Protein AF-A0A7X6PAS2-F1 (afdb_monomer_lite)

Secondary structure (DSSP, 8-state):
-HHHHHHHHHHHHHHHTTSPEEEEEEETTEEEEEEESS-SS------SS--SS---SEEEEEEE-SSS--------EEEEEEETTS-EEEEEE---TTSEEEEEEEEETTEEEEEEEEE-EEEETTEEEEEEEE-

Sequence (135 aa):
MKRYLWIAIMLAVCCLAAAMNENYITTTTGLLAHLENVRVAPVLQQPEEPEEFPETTLISKTFALPYNSIDLQVQNLQWNVFDSSGNFLYQEQTIEPGILRIGNSFTFREMRGYTILIETQINEGETIRTLASAD

pLDDT: mean 84.21, std 10.05, range [53.59, 94.19]

Radius of gyration: 18.35 Å; chains: 1; bounding box: 46×53×47 Å

Foldseek 3Di:
DVVVVVVVVVVVVVVVVQDWDWDWDDDPVGIDIKIANLDPWDDLDFDPDPDPDTPDQKDKDKDWDQDPDDDDDWPWWKKFKAFSVTHTDDIDIDDDPPQKDFDDWDDDPNIIMTMIMGRQWDDDPGMIIGTGMTD

Structure (mmCIF, N/CA/C/O backbone):
data_AF-A0A7X6PAS2-F1
#
_entry.id   AF-A0A7X6PAS2-F1
#
loop_
_atom_site.group_PDB
_atom_site.id
_atom_site.type_symbol
_atom_site.label_atom_id
_atom_site.label_alt_id
_atom_site.label_comp_id
_atom_site.label_asym_id
_atom_site.label_entity_id
_atom_site.label_seq_id
_atom_site.pdbx_PDB_ins_code
_atom_site.Cartn_x
_atom_site.Cartn_y
_atom_site.Cartn_z
_atom_site.occupancy
_atom_site.B_iso_or_equiv
_atom_site.auth_seq_id
_atom_site.auth_comp_id
_atom_site.auth_asym_id
_atom_site.auth_atom_id
_atom_site.pdbx_PDB_model_num
ATOM 1 N N . MET A 1 1 ? -7.092 44.158 11.175 1.00 59.28 1 MET A N 1
ATOM 2 C CA . MET A 1 1 ? -6.764 43.437 9.921 1.00 59.28 1 MET A CA 1
ATOM 3 C C . MET A 1 1 ? -5.485 42.602 10.032 1.00 59.28 1 MET A C 1
ATOM 5 O O . MET A 1 1 ? -5.595 41.394 9.911 1.00 59.28 1 MET A O 1
ATOM 9 N N . LYS A 1 2 ? -4.310 43.165 10.374 1.00 63.47 2 LYS A N 1
ATOM 10 C CA . LYS A 1 2 ? -3.041 42.397 10.505 1.00 63.47 2 LYS A CA 1
ATOM 11 C C . LYS A 1 2 ? -3.090 41.196 11.473 1.00 63.47 2 LYS A C 1
ATOM 13 O O . LYS A 1 2 ? -2.440 40.191 11.234 1.00 63.47 2 LYS A O 1
ATOM 18 N N . ARG A 1 3 ? -3.879 41.284 12.550 1.00 69.62 3 ARG A N 1
ATOM 19 C CA . ARG A 1 3 ? -3.994 40.244 13.591 1.00 69.62 3 ARG A CA 1
ATOM 20 C C . ARG A 1 3 ? -4.750 38.988 13.128 1.00 69.62 3 ARG A C 1
ATOM 22 O O . ARG A 1 3 ? -4.358 37.887 13.480 1.00 69.62 3 ARG A O 1
ATOM 29 N N . TYR A 1 4 ? -5.777 39.156 12.293 1.00 83.12 4 TYR A N 1
ATOM 30 C CA . TYR A 1 4 ? -6.517 38.036 11.695 1.00 83.12 4 TYR A CA 1
ATOM 31 C C . TYR A 1 4 ? -5.683 37.300 10.644 1.00 83.12 4 TYR A C 1
ATOM 33 O O . TYR A 1 4 ? -5.796 36.089 10.508 1.00 83.12 4 TYR A O 1
ATOM 41 N N . LEU A 1 5 ? -4.791 38.024 9.962 1.00 81.38 5 LEU A N 1
ATOM 42 C CA . LEU A 1 5 ? -3.872 37.454 8.980 1.00 81.38 5 LEU A CA 1
ATOM 43 C C . LEU A 1 5 ? -2.855 36.509 9.651 1.00 81.38 5 LEU A C 1
ATOM 45 O O . LEU A 1 5 ? -2.610 35.423 9.143 1.00 81.38 5 LEU A O 1
ATOM 49 N N . TRP A 1 6 ? -2.355 36.856 10.843 1.00 86.56 6 TRP A N 1
ATOM 50 C CA . TRP A 1 6 ? -1.499 35.961 11.635 1.00 86.56 6 TRP A CA 1
ATOM 51 C C . TRP A 1 6 ? -2.217 34.697 12.117 1.00 86.56 6 TRP A C 1
ATOM 53 O O . TRP 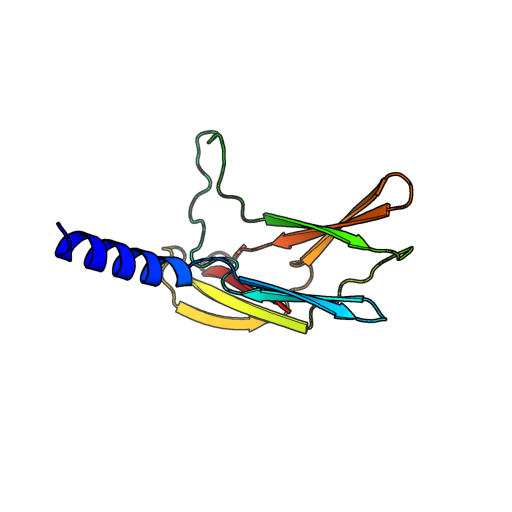A 1 6 ? -1.635 33.619 12.064 1.00 86.56 6 TRP A O 1
ATOM 63 N N . ILE A 1 7 ? -3.481 34.809 12.540 1.00 84.25 7 ILE A N 1
ATOM 64 C CA . ILE A 1 7 ? -4.283 33.647 12.959 1.00 84.25 7 ILE A CA 1
ATOM 65 C C . ILE A 1 7 ? -4.538 32.716 11.767 1.00 84.25 7 ILE A C 1
ATOM 67 O O . ILE A 1 7 ? -4.384 31.507 11.898 1.00 84.25 7 ILE A O 1
ATOM 71 N N . ALA A 1 8 ? -4.855 33.274 10.594 1.00 83.06 8 ALA A N 1
ATOM 72 C CA . ALA A 1 8 ? -5.055 32.496 9.374 1.00 83.06 8 ALA A CA 1
ATOM 73 C C . ALA A 1 8 ? -3.777 31.762 8.929 1.00 83.06 8 ALA A C 1
ATOM 75 O O . ALA A 1 8 ? -3.847 30.594 8.559 1.00 83.06 8 ALA A O 1
ATOM 76 N N . ILE A 1 9 ? -2.608 32.410 9.021 1.00 84.31 9 ILE A N 1
ATOM 77 C CA . ILE A 1 9 ? -1.317 31.767 8.726 1.00 84.31 9 ILE A CA 1
ATOM 78 C C . ILE A 1 9 ? -1.036 30.633 9.717 1.00 84.31 9 ILE A C 1
ATOM 80 O O . ILE A 1 9 ? -0.642 29.548 9.304 1.00 84.31 9 ILE A O 1
ATOM 84 N N . MET A 1 10 ? -1.255 30.858 11.014 1.00 82.38 10 MET A N 1
ATOM 85 C CA . MET A 1 10 ? -0.971 29.843 12.030 1.00 82.38 10 MET A CA 1
ATOM 86 C C . MET A 1 10 ? -1.897 28.625 11.892 1.00 82.38 10 MET A C 1
ATOM 88 O O . MET A 1 10 ? -1.436 27.492 11.995 1.00 82.38 10 MET A O 1
ATOM 92 N N . LEU A 1 11 ? -3.175 28.853 11.568 1.00 79.56 11 LEU A N 1
ATOM 93 C CA . LEU A 1 11 ? -4.138 27.793 11.267 1.00 79.56 11 LEU A CA 1
ATOM 94 C C . LEU A 1 11 ? -3.722 26.989 10.023 1.00 79.56 11 LEU A C 1
ATOM 96 O O . LEU A 1 11 ? -3.721 25.763 10.059 1.00 79.56 11 LEU A O 1
ATOM 100 N N . ALA A 1 12 ? -3.308 27.671 8.950 1.00 77.12 12 ALA A N 1
ATOM 101 C CA . ALA A 1 12 ? -2.874 27.021 7.714 1.00 77.12 12 ALA A CA 1
ATOM 102 C C . ALA A 1 12 ? -1.626 26.141 7.913 1.00 77.12 12 ALA A C 1
ATOM 104 O O . ALA A 1 12 ? -1.541 25.063 7.332 1.00 77.12 12 ALA A O 1
ATOM 105 N N . VAL A 1 13 ? -0.684 26.564 8.765 1.00 75.88 13 VAL A N 1
ATOM 106 C CA . VAL A 1 13 ? 0.517 25.774 9.090 1.00 75.88 13 VAL A CA 1
ATOM 107 C C . VAL A 1 13 ? 0.162 24.519 9.896 1.00 75.88 13 VAL A C 1
ATOM 109 O O . VAL A 1 13 ? 0.727 23.461 9.636 1.00 75.88 13 VAL A O 1
ATOM 112 N N . CYS A 1 14 ? -0.805 24.592 10.818 1.00 67.94 14 CYS A N 1
ATOM 113 C CA . CYS A 1 14 ? -1.276 23.416 11.559 1.00 67.94 14 CYS A CA 1
ATOM 114 C C . CYS A 1 14 ? -1.999 22.396 10.665 1.00 67.94 14 CYS A C 1
ATOM 116 O O . CYS A 1 14 ? -1.860 21.196 10.883 1.00 67.94 14 CYS A O 1
ATOM 118 N N . CYS A 1 15 ? -2.732 22.848 9.644 1.00 63.94 15 CYS A N 1
ATOM 119 C CA . CYS A 1 15 ? -3.403 21.950 8.699 1.00 63.94 15 CYS A CA 1
ATOM 120 C C . CYS A 1 15 ? -2.434 21.252 7.729 1.00 63.94 15 CYS A C 1
ATOM 122 O O . CYS A 1 15 ? -2.763 20.190 7.207 1.00 63.94 15 CYS A O 1
ATOM 124 N N . LEU A 1 16 ? -1.240 21.809 7.495 1.00 61.72 16 LEU A N 1
ATOM 125 C CA . LEU A 1 16 ? -0.272 21.259 6.539 1.00 61.72 16 LEU A CA 1
ATOM 126 C C . LEU A 1 16 ? 0.327 19.914 6.989 1.00 61.72 16 LEU A C 1
ATOM 128 O O . LEU A 1 16 ? 0.728 19.114 6.151 1.00 61.72 16 LEU A O 1
ATOM 132 N N . ALA A 1 17 ? 0.349 19.643 8.298 1.00 53.59 17 ALA A N 1
ATOM 133 C CA . ALA A 1 17 ? 0.869 18.396 8.864 1.00 53.59 17 ALA A CA 1
ATOM 134 C C . ALA A 1 17 ? -0.052 17.176 8.650 1.00 53.59 17 ALA A C 1
ATOM 136 O O . ALA A 1 17 ? 0.362 16.056 8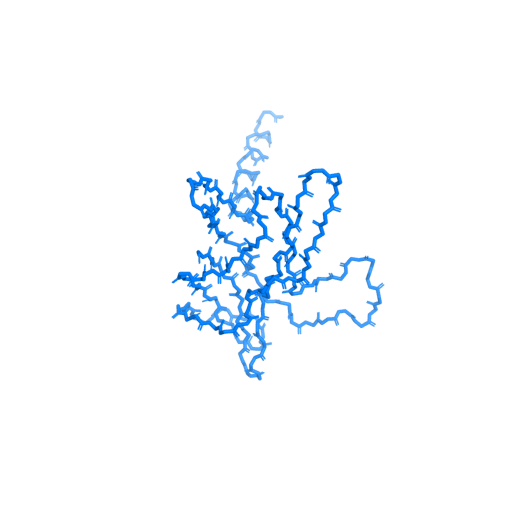.926 1.00 53.59 17 ALA A O 1
ATOM 137 N N . ALA A 1 18 ? -1.283 17.378 8.165 1.00 58.28 18 ALA A N 1
ATOM 138 C CA . ALA A 1 18 ? -2.250 16.307 7.906 1.00 58.28 18 ALA A CA 1
ATOM 139 C C . ALA A 1 18 ? -2.218 15.783 6.455 1.00 58.28 18 ALA A C 1
ATOM 141 O O . ALA A 1 18 ? -3.043 14.949 6.087 1.00 58.28 18 ALA A O 1
ATOM 142 N N . ALA A 1 19 ? -1.312 16.290 5.614 1.00 68.12 19 ALA A N 1
ATOM 143 C CA . ALA A 1 19 ? -1.173 15.841 4.235 1.00 68.12 19 ALA A CA 1
ATOM 144 C C . ALA A 1 19 ? -0.373 14.530 4.146 1.00 68.12 19 ALA A C 1
ATOM 146 O O . ALA A 1 19 ? 0.572 14.311 4.909 1.00 68.12 19 ALA A O 1
ATOM 147 N N . MET A 1 20 ? -0.739 13.677 3.185 1.00 74.75 20 MET A N 1
ATOM 148 C CA . MET A 1 20 ? 0.048 12.497 2.826 1.00 74.75 20 MET A CA 1
ATOM 149 C C . MET A 1 20 ? 1.415 12.950 2.304 1.00 74.75 20 MET A C 1
ATOM 151 O O . MET A 1 20 ? 1.486 13.736 1.355 1.00 74.75 20 MET A O 1
ATOM 155 N N . ASN A 1 21 ? 2.488 12.465 2.925 1.00 83.12 21 ASN A N 1
ATOM 156 C CA . ASN A 1 21 ? 3.853 12.777 2.517 1.00 83.12 21 ASN A CA 1
ATOM 157 C C . ASN A 1 21 ? 4.401 11.619 1.688 1.00 83.12 21 ASN A C 1
ATOM 159 O O . ASN A 1 21 ? 4.378 10.468 2.113 1.00 83.12 21 ASN A O 1
ATOM 163 N N . GLU A 1 22 ? 4.908 11.934 0.501 1.00 87.69 22 GLU A N 1
ATOM 164 C CA . GLU A 1 22 ? 5.467 10.950 -0.421 1.00 87.69 22 GLU A CA 1
ATOM 165 C C . GLU A 1 22 ? 6.901 11.349 -0.760 1.00 87.69 22 GLU A C 1
ATOM 167 O O . GLU A 1 22 ? 7.144 12.439 -1.281 1.00 87.69 22 GLU A O 1
ATOM 172 N N . ASN A 1 23 ? 7.851 10.460 -0.490 1.00 89.31 23 ASN A N 1
ATOM 173 C CA . ASN A 1 23 ? 9.250 10.639 -0.843 1.00 89.31 23 ASN A CA 1
ATOM 174 C C . ASN A 1 23 ? 9.667 9.540 -1.817 1.00 89.31 23 ASN A C 1
ATOM 176 O O . ASN A 1 23 ? 9.512 8.354 -1.539 1.00 89.31 23 ASN A O 1
ATOM 180 N N . TYR A 1 24 ? 10.222 9.941 -2.958 1.00 90.56 24 TYR A N 1
ATOM 181 C CA . TYR A 1 24 ? 10.676 9.019 -3.993 1.00 90.56 24 TYR A CA 1
ATOM 182 C C . TYR A 1 24 ? 12.158 9.240 -4.270 1.00 90.56 24 TYR A C 1
ATOM 184 O O . TYR A 1 24 ? 12.581 10.359 -4.564 1.00 90.56 24 TYR A O 1
ATOM 192 N N . ILE A 1 25 ? 12.945 8.169 -4.202 1.00 90.50 25 ILE A N 1
ATOM 193 C CA . ILE A 1 25 ? 14.380 8.188 -4.480 1.00 90.50 25 ILE A CA 1
ATOM 194 C C . ILE A 1 25 ? 14.656 7.222 -5.627 1.00 90.50 25 ILE A C 1
ATOM 196 O O . ILE A 1 25 ? 14.510 6.008 -5.495 1.00 90.50 25 ILE A O 1
ATOM 200 N N . THR A 1 26 ? 15.087 7.764 -6.761 1.00 87.75 26 THR A N 1
ATOM 201 C CA . THR A 1 26 ? 15.531 6.956 -7.899 1.00 87.75 26 THR A CA 1
ATOM 202 C C . THR A 1 26 ? 16.974 6.522 -7.684 1.00 87.75 26 THR A C 1
ATOM 204 O O . THR A 1 26 ? 17.858 7.351 -7.467 1.00 87.75 26 THR A O 1
ATOM 207 N N . THR A 1 27 ? 17.223 5.223 -7.782 1.00 86.44 27 THR A N 1
ATOM 208 C CA . THR A 1 27 ? 18.560 4.630 -7.731 1.00 86.44 27 THR A CA 1
ATOM 209 C C . THR A 1 27 ? 18.898 3.989 -9.076 1.00 86.44 27 THR A C 1
ATOM 211 O O . THR A 1 27 ? 18.055 3.873 -9.966 1.00 86.44 27 THR A O 1
ATOM 214 N N . THR A 1 28 ? 20.143 3.543 -9.244 1.00 80.38 28 THR A N 1
ATOM 215 C CA . THR A 1 28 ? 20.586 2.846 -10.464 1.00 80.38 28 THR A CA 1
ATOM 216 C C . THR A 1 28 ? 19.805 1.553 -10.728 1.00 80.38 28 THR A C 1
ATOM 218 O O . THR A 1 28 ? 19.742 1.104 -11.868 1.00 80.38 28 THR A O 1
ATOM 221 N N . THR A 1 29 ? 19.226 0.941 -9.691 1.00 82.81 29 THR A N 1
ATOM 222 C CA . THR A 1 29 ? 18.544 -0.358 -9.774 1.00 82.81 29 THR A CA 1
ATOM 223 C C . THR A 1 29 ? 17.026 -0.262 -9.666 1.00 82.81 29 THR A C 1
ATOM 225 O O . THR A 1 29 ? 16.355 -1.268 -9.876 1.00 82.81 29 THR A O 1
ATOM 228 N N . GLY A 1 30 ? 16.459 0.905 -9.349 1.00 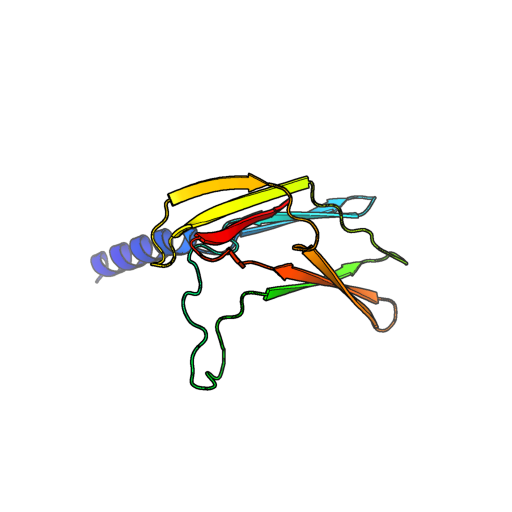86.75 30 GLY A N 1
ATOM 229 C CA . GLY A 1 30 ? 15.015 1.017 -9.171 1.00 86.75 30 GLY A CA 1
ATOM 230 C C . GLY A 1 30 ? 14.545 2.337 -8.573 1.00 86.75 30 GLY A C 1
ATOM 231 O O . GLY A 1 30 ? 15.213 3.366 -8.656 1.00 86.75 30 GLY A O 1
ATOM 232 N N . LEU A 1 31 ? 13.354 2.282 -7.987 1.00 89.88 31 LEU A N 1
ATOM 233 C CA . LEU A 1 31 ? 12.695 3.380 -7.295 1.00 89.88 31 LEU A CA 1
ATOM 234 C C . LEU A 1 31 ? 12.449 2.934 -5.854 1.00 89.88 31 LEU A C 1
ATOM 236 O O . LEU A 1 31 ? 11.828 1.897 -5.641 1.00 89.88 31 LEU A O 1
ATOM 240 N N . LEU A 1 32 ? 12.921 3.714 -4.889 1.00 91.31 32 LEU A N 1
ATOM 241 C CA . LEU A 1 32 ? 12.517 3.588 -3.494 1.00 91.31 32 LEU A CA 1
ATOM 242 C C . LEU A 1 32 ? 11.396 4.591 -3.238 1.00 91.31 32 LEU A C 1
ATOM 244 O O . LEU A 1 32 ? 11.521 5.761 -3.610 1.00 91.31 32 LEU A O 1
ATOM 248 N N . ALA A 1 33 ? 10.311 4.127 -2.633 1.00 91.06 33 ALA A N 1
ATOM 249 C CA . ALA A 1 33 ? 9.167 4.945 -2.270 1.00 91.06 33 ALA A CA 1
ATOM 250 C C . ALA A 1 33 ? 8.975 4.868 -0.759 1.00 91.06 33 ALA A C 1
ATOM 252 O O . ALA A 1 33 ? 9.004 3.785 -0.196 1.00 91.06 33 ALA A O 1
ATOM 253 N N . HIS A 1 34 ? 8.781 6.018 -0.134 1.00 92.25 34 HIS A N 1
ATOM 254 C CA . HIS A 1 34 ? 8.442 6.140 1.272 1.00 92.25 34 HIS A CA 1
ATOM 255 C C . HIS A 1 34 ? 7.164 6.964 1.368 1.00 92.25 34 HIS A C 1
ATOM 257 O O . HIS A 1 34 ? 7.113 8.104 0.892 1.00 92.25 34 HIS A O 1
ATOM 263 N N . LEU A 1 35 ? 6.122 6.365 1.927 1.00 90.56 35 LEU A N 1
ATOM 264 C CA . LEU A 1 35 ? 4.806 6.967 2.076 1.00 90.56 35 LEU A CA 1
ATOM 265 C C . LEU A 1 35 ? 4.512 7.133 3.566 1.00 90.56 35 LEU A C 1
ATOM 267 O O . LEU A 1 35 ? 4.602 6.166 4.316 1.00 90.56 35 LEU A O 1
ATOM 271 N N . GLU A 1 36 ? 4.105 8.326 3.985 1.00 89.19 36 GLU A N 1
ATOM 272 C CA . GLU A 1 36 ? 3.649 8.613 5.348 1.00 89.19 36 GLU A CA 1
ATOM 273 C C . GLU A 1 36 ? 2.276 9.282 5.335 1.00 89.19 36 GLU A C 1
ATOM 275 O O . GLU A 1 36 ? 1.900 9.967 4.379 1.00 89.19 36 GLU A O 1
ATOM 280 N N . ASN A 1 37 ? 1.544 9.128 6.440 1.00 84.69 37 ASN A N 1
ATOM 281 C CA . ASN A 1 37 ? 0.186 9.641 6.618 1.00 84.69 37 ASN A CA 1
ATOM 282 C C . ASN A 1 37 ? -0.757 9.179 5.496 1.00 84.69 37 ASN A C 1
ATOM 284 O O . ASN A 1 37 ? -1.579 9.955 5.011 1.00 84.69 37 ASN A O 1
ATOM 288 N N . VAL A 1 38 ? -0.628 7.912 5.078 1.00 85.81 38 VAL A N 1
ATOM 289 C CA . VAL A 1 38 ? -1.384 7.370 3.937 1.00 85.81 38 VAL A CA 1
ATOM 290 C C . VAL A 1 38 ? -2.887 7.398 4.208 1.00 85.81 38 VAL A C 1
ATOM 292 O O . VAL A 1 38 ? -3.662 7.871 3.377 1.00 85.81 38 VAL A O 1
ATOM 295 N N . ARG A 1 39 ? -3.312 6.939 5.389 1.00 87.06 39 ARG A N 1
ATOM 296 C CA . ARG A 1 39 ? -4.687 7.080 5.869 1.00 87.06 39 ARG A CA 1
ATOM 297 C C . ARG A 1 39 ? -4.724 7.307 7.376 1.00 87.06 39 ARG A C 1
ATOM 299 O O . ARG A 1 39 ? -4.390 6.427 8.168 1.00 87.06 39 ARG A O 1
ATOM 306 N N . VAL A 1 40 ? -5.195 8.493 7.757 1.00 81.94 40 VAL A N 1
ATOM 307 C CA . VAL A 1 40 ? -5.260 8.943 9.158 1.00 81.94 40 VAL A CA 1
ATOM 308 C C . VAL A 1 40 ? -6.480 8.384 9.897 1.00 81.94 40 VAL A C 1
ATOM 310 O O . VAL A 1 40 ? -6.388 8.131 11.094 1.00 81.94 40 VAL A O 1
ATOM 313 N N . ALA A 1 41 ? -7.604 8.169 9.205 1.00 84.62 41 ALA A N 1
ATOM 314 C CA . ALA A 1 41 ? -8.852 7.694 9.803 1.00 84.62 41 ALA A CA 1
ATOM 315 C C . ALA A 1 41 ? -9.518 6.594 8.952 1.00 84.62 41 ALA A C 1
ATOM 317 O O . ALA A 1 41 ? -9.402 6.628 7.718 1.00 84.62 41 ALA A O 1
ATOM 318 N N . PRO A 1 42 ? -10.199 5.621 9.586 1.00 86.94 42 PRO A N 1
ATOM 319 C CA . PRO A 1 42 ? -10.886 4.546 8.885 1.00 86.94 42 PRO A CA 1
ATOM 320 C C . PRO A 1 42 ? -12.168 5.038 8.210 1.00 86.94 42 PRO A C 1
ATOM 322 O O . PRO A 1 42 ? -12.909 5.852 8.757 1.00 86.94 42 PRO A O 1
ATOM 325 N N . VAL A 1 43 ? -12.461 4.476 7.040 1.00 85.25 43 VAL A N 1
ATOM 326 C CA . VAL A 1 43 ? -13.768 4.586 6.388 1.00 85.25 43 VAL A CA 1
ATOM 327 C C . VAL A 1 43 ? -14.689 3.565 7.049 1.00 85.25 43 VAL A C 1
ATOM 329 O O . VAL A 1 43 ? -14.504 2.360 6.873 1.00 85.25 43 VAL A O 1
ATOM 332 N N . LEU A 1 44 ? -15.644 4.038 7.852 1.00 80.62 44 LEU A N 1
ATOM 333 C CA . LEU A 1 44 ? -16.542 3.175 8.632 1.00 80.62 44 LEU A CA 1
ATOM 334 C C . LEU A 1 44 ? -17.732 2.660 7.815 1.00 80.62 44 LEU A C 1
ATOM 336 O O . LEU A 1 44 ? -18.216 1.556 8.054 1.00 80.62 44 LEU A O 1
ATOM 340 N N . GLN A 1 45 ? -18.216 3.452 6.859 1.00 68.31 45 GLN A N 1
ATOM 341 C CA . GLN A 1 45 ? -19.355 3.110 6.012 1.00 68.31 45 GLN A CA 1
ATOM 342 C C . GLN A 1 45 ? -19.084 3.578 4.591 1.00 68.31 45 GLN A C 1
ATOM 344 O O . GLN A 1 45 ? -18.681 4.716 4.364 1.00 68.31 45 GLN A O 1
ATOM 349 N N . GLN A 1 46 ? -19.306 2.681 3.637 1.00 59.38 46 GLN A N 1
ATOM 350 C CA . GLN A 1 46 ? -19.342 3.044 2.232 1.00 59.38 46 GLN A CA 1
ATOM 351 C C . GLN A 1 46 ? -20.690 3.742 1.986 1.00 59.38 46 GLN A C 1
ATOM 353 O O . GLN A 1 46 ? -21.711 3.188 2.403 1.00 59.38 46 GLN A O 1
ATOM 358 N N . PRO A 1 47 ? -20.720 4.948 1.397 1.00 55.59 47 PRO A N 1
ATOM 359 C CA . PRO A 1 47 ? -21.958 5.705 1.244 1.00 55.59 47 PRO A CA 1
ATOM 360 C C . PRO A 1 47 ? -23.003 4.880 0.473 1.00 55.59 47 PRO A C 1
ATOM 362 O O . PRO A 1 47 ? -22.703 4.303 -0.572 1.00 55.59 47 PRO A O 1
ATOM 365 N N . GLU A 1 48 ? -24.220 4.781 1.023 1.00 58.38 48 GLU A N 1
ATOM 366 C CA . GLU A 1 48 ? -25.345 4.051 0.408 1.00 58.38 48 GLU A CA 1
ATOM 367 C C . GLU A 1 48 ? -25.828 4.723 -0.887 1.00 58.38 48 GLU A C 1
ATOM 369 O O . GLU A 1 48 ? -26.406 4.074 -1.761 1.00 58.38 48 GLU A O 1
ATOM 374 N N . GLU A 1 49 ? -25.564 6.023 -1.026 1.00 62.09 49 GLU A N 1
ATOM 375 C CA . GLU A 1 49 ? -25.808 6.778 -2.245 1.00 62.09 49 GLU A CA 1
ATOM 376 C C . GLU A 1 49 ? -24.539 6.831 -3.104 1.0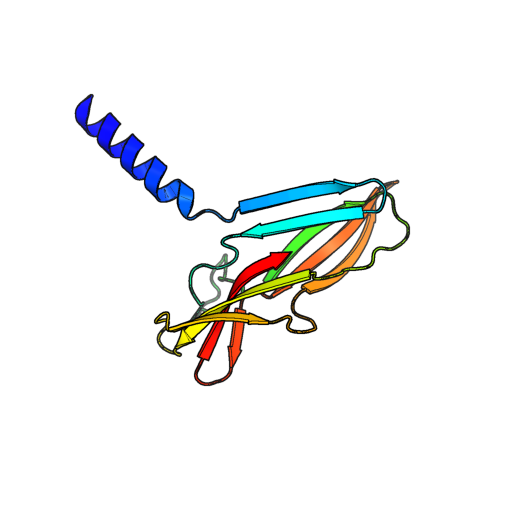0 62.09 49 GLU A C 1
ATOM 378 O O . GLU A 1 49 ? -23.432 6.921 -2.566 1.00 62.09 49 GLU A O 1
ATOM 383 N N . PRO A 1 50 ? -24.664 6.794 -4.444 1.00 60.78 50 PRO A N 1
ATOM 384 C CA . PRO A 1 50 ? -23.531 6.984 -5.333 1.00 60.78 50 PRO A CA 1
ATOM 385 C C . PRO A 1 50 ? -23.031 8.428 -5.209 1.00 60.78 50 PRO A C 1
ATOM 387 O O . PRO A 1 50 ? -23.454 9.315 -5.949 1.00 60.78 50 PRO A O 1
ATOM 390 N N . GLU A 1 51 ? -22.137 8.666 -4.253 1.00 63.91 51 GLU A N 1
ATOM 391 C CA . GLU A 1 51 ? -21.352 9.889 -4.199 1.00 63.91 51 GLU A CA 1
ATOM 392 C C . GLU A 1 51 ? -20.537 10.021 -5.489 1.00 63.91 51 GLU A C 1
ATOM 394 O O . GLU A 1 51 ? -20.018 9.043 -6.030 1.00 63.91 51 GLU A O 1
ATOM 399 N N . GLU A 1 52 ? -20.407 11.252 -5.984 1.00 63.03 52 GLU A N 1
ATOM 400 C CA . GLU A 1 52 ? -19.626 11.555 -7.190 1.00 63.03 52 GLU A CA 1
ATOM 401 C C . GLU A 1 52 ? -18.135 11.199 -7.006 1.00 63.03 52 GLU A C 1
ATOM 403 O O . GLU A 1 52 ? -17.442 10.877 -7.971 1.00 63.03 52 GLU A O 1
ATOM 408 N N . PHE A 1 53 ? -17.664 11.179 -5.751 1.00 64.06 53 PHE A N 1
ATOM 409 C CA . PHE A 1 53 ? -16.303 10.818 -5.354 1.00 64.06 53 PHE A CA 1
ATOM 410 C C . PHE A 1 53 ? -16.325 9.968 -4.073 1.00 64.06 53 PHE A C 1
ATOM 412 O O . PHE A 1 53 ? -16.069 10.502 -2.995 1.00 64.06 53 PHE A O 1
ATOM 419 N N . PRO A 1 54 ? -16.628 8.661 -4.158 1.00 63.00 54 PRO A N 1
ATOM 420 C CA . PRO A 1 54 ? -16.682 7.818 -2.971 1.00 63.00 54 PRO A CA 1
ATOM 421 C C . PRO A 1 54 ? -15.304 7.750 -2.306 1.00 63.00 54 PRO A C 1
ATOM 423 O O . PRO A 1 54 ? -14.282 7.619 -2.991 1.00 63.00 54 PRO A O 1
ATOM 426 N N . GLU A 1 55 ? -15.257 7.781 -0.974 1.00 65.81 55 GLU A N 1
ATOM 427 C CA . GLU A 1 55 ? -14.021 7.490 -0.248 1.00 65.81 55 GLU A CA 1
ATOM 428 C C . GLU A 1 55 ? -13.602 6.039 -0.507 1.00 65.81 55 GLU A C 1
ATOM 430 O O . GLU A 1 55 ? -14.179 5.083 0.011 1.00 65.81 55 GLU A O 1
ATOM 435 N N . THR A 1 56 ? -12.584 5.862 -1.349 1.00 76.12 56 THR A N 1
ATOM 436 C CA . THR A 1 56 ? -12.059 4.533 -1.671 1.00 76.12 56 THR A CA 1
ATOM 437 C C . THR A 1 56 ? -10.921 4.166 -0.732 1.00 76.12 56 THR A C 1
ATOM 439 O O . THR A 1 56 ? -10.102 5.007 -0.359 1.00 76.12 56 THR A O 1
ATOM 442 N N . THR A 1 57 ? -10.828 2.887 -0.384 1.00 85.44 57 THR A N 1
ATOM 443 C CA . THR A 1 57 ? -9.719 2.330 0.398 1.00 85.44 57 THR A CA 1
ATOM 444 C C . THR A 1 57 ? -8.521 1.947 -0.475 1.00 85.44 57 THR A C 1
ATOM 446 O O . THR A 1 57 ? -7.551 1.399 0.043 1.00 85.44 57 THR A O 1
ATOM 449 N N . LEU A 1 58 ? -8.537 2.265 -1.774 1.00 88.38 58 LEU A N 1
ATOM 450 C CA . LEU A 1 58 ? -7.501 1.890 -2.733 1.00 88.38 58 LEU A CA 1
ATOM 451 C C . LEU A 1 58 ? -6.824 3.131 -3.321 1.00 88.38 58 LEU A C 1
ATOM 453 O O . LEU A 1 58 ? -7.460 3.940 -3.991 1.00 88.38 58 LEU A O 1
ATOM 457 N N . ILE A 1 59 ? -5.512 3.244 -3.140 1.00 88.94 59 ILE A N 1
ATOM 458 C CA . ILE A 1 59 ? -4.696 4.256 -3.813 1.00 88.94 59 ILE A CA 1
ATOM 459 C C . ILE A 1 59 ? -4.025 3.621 -5.029 1.00 88.94 59 ILE A C 1
ATOM 461 O O . ILE A 1 59 ? -3.530 2.499 -4.975 1.00 88.94 59 ILE A O 1
ATOM 465 N N . SER A 1 60 ? -3.990 4.359 -6.136 1.00 91.00 60 SER A N 1
ATOM 466 C CA . SER A 1 60 ? -3.308 3.957 -7.365 1.00 91.00 60 SER A CA 1
ATOM 467 C C . SER A 1 60 ? -2.229 4.975 -7.721 1.00 91.00 60 SER A C 1
ATOM 469 O O . SER A 1 60 ? -2.511 6.165 -7.870 1.00 91.00 60 SER A O 1
ATOM 471 N N . LYS A 1 61 ? -0.990 4.509 -7.887 1.00 89.62 61 LYS A N 1
ATOM 472 C CA . LYS A 1 61 ? 0.171 5.322 -8.274 1.00 89.62 61 LYS A CA 1
ATOM 473 C C . LYS A 1 61 ? 0.796 4.750 -9.532 1.00 89.62 61 LYS A C 1
ATOM 475 O O . LYS A 1 61 ? 1.084 3.564 -9.592 1.00 89.62 61 LYS A O 1
ATOM 480 N N . THR A 1 62 ? 1.004 5.581 -10.549 1.00 91.25 62 THR A N 1
ATOM 481 C CA . THR A 1 62 ? 1.599 5.140 -11.819 1.00 91.25 62 THR A CA 1
ATOM 482 C C . THR A 1 62 ? 2.977 5.750 -12.001 1.00 91.25 62 THR A C 1
ATOM 484 O O . THR A 1 62 ? 3.120 6.970 -11.980 1.00 91.25 62 THR A O 1
ATOM 487 N N . PHE A 1 63 ? 3.975 4.899 -12.228 1.00 90.06 63 PHE A N 1
ATOM 488 C CA . PHE A 1 63 ? 5.365 5.288 -12.437 1.00 90.06 63 PHE A CA 1
ATOM 489 C C . PHE A 1 63 ? 5.804 4.953 -13.856 1.00 90.06 63 PHE A C 1
ATOM 491 O O . PHE A 1 63 ? 5.563 3.849 -14.342 1.00 90.06 63 PHE A O 1
ATOM 498 N N . ALA A 1 64 ? 6.475 5.895 -14.515 1.00 89.88 64 ALA A N 1
ATOM 499 C CA . ALA A 1 64 ? 7.136 5.645 -15.788 1.00 89.88 64 ALA A CA 1
ATOM 500 C C . ALA A 1 64 ? 8.579 5.199 -15.520 1.00 89.88 64 ALA A C 1
ATOM 502 O O . ALA A 1 64 ? 9.385 5.991 -15.035 1.00 89.88 64 ALA A O 1
ATOM 503 N N . LEU A 1 65 ? 8.898 3.936 -15.809 1.00 86.62 65 LEU A N 1
ATOM 504 C CA . LEU A 1 65 ? 10.199 3.339 -15.501 1.00 86.62 65 LEU A CA 1
ATOM 505 C C . LEU A 1 65 ? 10.858 2.771 -16.770 1.00 86.62 65 LEU A C 1
ATOM 507 O O . LEU A 1 65 ? 10.179 2.132 -17.577 1.00 86.62 65 LEU A O 1
ATOM 511 N N . PRO A 1 66 ? 12.181 2.939 -16.957 1.00 85.25 66 PRO A N 1
ATOM 512 C CA . PRO A 1 66 ? 12.899 2.506 -18.160 1.00 85.25 66 PRO A CA 1
ATOM 513 C C . PRO A 1 66 ? 13.247 1.002 -18.152 1.00 85.25 66 PRO A C 1
ATOM 515 O O . PRO A 1 66 ? 14.235 0.584 -18.752 1.00 85.25 66 PRO A O 1
ATOM 518 N N . TYR A 1 67 ? 12.458 0.168 -17.469 1.00 86.25 67 TYR A N 1
ATOM 519 C CA . TYR A 1 67 ? 12.727 -1.263 -17.282 1.00 86.25 67 TYR A CA 1
ATOM 520 C C . TYR A 1 67 ? 11.714 -2.130 -18.042 1.00 86.25 67 TYR A C 1
ATOM 522 O O . TYR A 1 67 ? 10.588 -1.702 -18.291 1.00 86.25 67 TYR A O 1
ATOM 530 N N . ASN A 1 68 ? 12.111 -3.342 -18.457 1.00 85.56 68 ASN A N 1
ATOM 531 C CA . ASN A 1 68 ? 11.226 -4.311 -19.141 1.00 85.56 68 ASN A CA 1
ATOM 532 C C . ASN A 1 68 ? 10.185 -4.929 -18.203 1.00 85.56 68 ASN A C 1
ATOM 534 O O . ASN A 1 68 ? 9.088 -5.263 -18.639 1.00 85.56 68 ASN A O 1
ATOM 538 N N . SER A 1 69 ? 10.557 -5.084 -16.941 1.00 86.50 69 SER A N 1
ATOM 539 C CA . SER A 1 69 ? 9.740 -5.620 -15.866 1.00 86.50 69 SER A CA 1
ATOM 540 C C . SER A 1 69 ? 10.168 -4.947 -14.572 1.00 86.50 69 SER A C 1
ATOM 542 O O . SER A 1 69 ? 11.298 -4.461 -14.468 1.00 86.50 69 SER A O 1
ATOM 544 N N . ILE A 1 70 ? 9.278 -4.946 -13.591 1.00 89.50 70 ILE A N 1
ATOM 545 C CA . ILE A 1 70 ? 9.574 -4.497 -12.236 1.00 89.50 70 ILE A CA 1
ATOM 546 C C . ILE A 1 70 ? 9.173 -5.592 -11.261 1.00 89.50 70 ILE A C 1
ATOM 548 O O . ILE A 1 70 ? 8.278 -6.386 -11.557 1.00 89.50 70 ILE A O 1
ATOM 552 N N . ASP A 1 71 ? 9.834 -5.605 -10.116 1.00 90.62 71 ASP A N 1
ATOM 553 C CA . ASP A 1 71 ? 9.411 -6.366 -8.951 1.00 90.62 71 ASP A CA 1
ATOM 554 C C . ASP A 1 71 ? 9.105 -5.378 -7.824 1.00 90.62 71 ASP A C 1
ATOM 556 O O . ASP A 1 71 ? 9.711 -4.304 -7.759 1.00 90.62 71 ASP A O 1
ATOM 560 N N . LEU A 1 72 ? 8.131 -5.713 -6.985 1.00 90.12 72 LEU A N 1
ATOM 561 C CA . LEU A 1 72 ? 7.689 -4.863 -5.887 1.00 90.12 72 LEU A CA 1
ATOM 562 C C . LEU A 1 72 ? 8.092 -5.514 -4.571 1.00 90.12 72 LEU A C 1
ATOM 564 O O . LEU A 1 72 ? 7.555 -6.552 -4.193 1.00 90.12 72 LEU A O 1
ATOM 568 N N . GLN A 1 73 ? 9.011 -4.870 -3.861 1.00 90.81 73 GLN A N 1
ATOM 569 C CA . GLN A 1 73 ? 9.457 -5.309 -2.550 1.00 90.81 73 GLN A CA 1
ATOM 570 C C . GLN A 1 73 ? 8.973 -4.323 -1.493 1.00 90.81 73 GLN A C 1
ATOM 572 O O . GLN A 1 73 ? 9.264 -3.136 -1.584 1.00 90.81 73 GLN A O 1
ATOM 577 N N . VAL A 1 74 ? 8.261 -4.840 -0.495 1.00 90.88 74 VAL A N 1
ATOM 578 C CA . VAL A 1 74 ? 7.828 -4.078 0.678 1.00 90.88 74 VAL A CA 1
ATOM 579 C C . VAL A 1 74 ? 8.812 -4.352 1.803 1.00 90.88 74 VAL A C 1
ATOM 581 O O . VAL A 1 74 ? 9.042 -5.509 2.162 1.00 90.88 74 VAL A O 1
ATOM 584 N N . GLN A 1 75 ? 9.418 -3.299 2.333 1.00 89.94 75 GLN A N 1
ATOM 585 C CA . GLN A 1 75 ? 10.357 -3.391 3.448 1.00 89.94 75 GLN A CA 1
ATOM 586 C C . GLN A 1 75 ? 9.632 -3.271 4.780 1.00 89.94 75 GLN A C 1
ATOM 588 O O . GLN A 1 75 ? 9.973 -3.968 5.737 1.00 89.94 75 GLN A O 1
ATOM 593 N N . ASN A 1 76 ? 8.643 -2.383 4.840 1.00 90.69 76 ASN A N 1
ATOM 594 C CA . ASN A 1 76 ? 7.963 -2.054 6.075 1.00 90.69 76 ASN A CA 1
ATOM 595 C C . ASN A 1 76 ? 6.550 -1.526 5.812 1.00 90.69 76 ASN A C 1
ATOM 597 O O . ASN A 1 76 ? 6.330 -0.774 4.867 1.00 90.69 76 ASN A O 1
ATOM 601 N N . LEU A 1 77 ? 5.610 -1.890 6.686 1.00 93.62 77 LEU A N 1
ATOM 602 C CA . LEU A 1 77 ? 4.269 -1.316 6.743 1.00 93.62 77 LEU A CA 1
ATOM 603 C C . LEU A 1 77 ? 3.916 -1.035 8.198 1.00 93.62 77 LEU A C 1
ATOM 605 O O . LEU A 1 77 ? 4.031 -1.917 9.055 1.00 93.62 77 LEU A O 1
ATOM 609 N N . GLN A 1 78 ? 3.451 0.181 8.457 1.00 94.19 78 GLN A N 1
ATOM 610 C CA . GLN A 1 78 ? 2.918 0.579 9.752 1.00 94.19 78 GLN A CA 1
ATOM 611 C C . GLN A 1 78 ? 1.415 0.784 9.639 1.00 94.19 78 GLN A C 1
ATOM 613 O O . GLN A 1 78 ? 0.939 1.487 8.746 1.00 94.19 78 GLN A O 1
ATOM 618 N N . TRP A 1 79 ? 0.676 0.214 10.581 1.00 94.12 79 TRP A N 1
ATOM 619 C CA . TRP A 1 79 ? -0.776 0.257 10.621 1.00 94.12 79 TRP A CA 1
ATOM 620 C C . TRP A 1 79 ? -1.258 0.957 11.882 1.00 94.12 79 TRP A C 1
ATOM 622 O O . TRP A 1 79 ? -0.746 0.724 12.977 1.00 94.12 79 TRP A O 1
ATOM 632 N N . ASN A 1 80 ? -2.274 1.798 11.727 1.00 93.81 80 ASN A N 1
ATOM 633 C CA . ASN A 1 80 ? -3.081 2.293 12.831 1.00 93.81 80 ASN A CA 1
ATOM 634 C C . ASN A 1 80 ? -4.273 1.347 13.002 1.00 93.81 80 ASN A C 1
ATOM 636 O O . ASN A 1 80 ? -5.042 1.152 12.061 1.00 93.81 80 ASN A O 1
ATOM 640 N N . VAL A 1 81 ? -4.428 0.766 14.188 1.00 93.12 81 VAL A N 1
ATOM 641 C CA . VAL A 1 81 ? -5.535 -0.137 14.515 1.00 93.12 81 VAL A CA 1
ATOM 642 C C . VAL A 1 81 ? -6.621 0.650 15.234 1.00 93.12 81 VAL A C 1
ATOM 644 O O . VAL A 1 81 ? -6.360 1.327 16.230 1.00 93.12 81 VAL A O 1
ATOM 647 N N . PHE A 1 82 ? -7.843 0.538 14.733 1.00 92.94 82 PHE A N 1
ATOM 648 C CA . PHE A 1 82 ? -9.045 1.162 15.263 1.00 92.94 82 PHE A CA 1
ATOM 649 C C . PHE A 1 82 ? -10.054 0.095 15.679 1.00 92.94 82 PHE A C 1
ATOM 651 O O . PHE A 1 82 ? -10.054 -1.019 15.149 1.00 92.94 82 PHE A O 1
ATOM 658 N N . ASP A 1 83 ? -10.937 0.444 16.608 1.00 91.31 83 ASP A N 1
ATOM 659 C CA . ASP A 1 83 ? -12.150 -0.335 16.839 1.00 91.31 83 ASP A CA 1
ATOM 660 C C . ASP A 1 83 ? -13.174 -0.117 15.706 1.00 91.31 83 ASP A C 1
ATOM 662 O O . ASP A 1 83 ? -13.053 0.787 14.875 1.00 91.31 83 ASP A O 1
ATOM 666 N N . SER A 1 84 ? -14.222 -0.939 15.686 1.00 86.81 84 SER A N 1
ATOM 667 C CA . SER A 1 84 ? -15.358 -0.801 14.759 1.00 86.81 84 SER A CA 1
ATOM 668 C C . SER A 1 84 ? -16.110 0.536 14.856 1.00 86.81 84 SER A C 1
ATOM 670 O O . SER A 1 84 ? -16.891 0.865 13.966 1.00 86.81 84 SER A O 1
ATOM 672 N N . SER A 1 85 ? -15.885 1.316 15.918 1.00 86.19 85 SER A N 1
ATOM 673 C CA . SER A 1 85 ? -16.452 2.655 16.109 1.00 86.19 85 SER A CA 1
ATOM 674 C C . SER A 1 85 ? -15.526 3.772 15.601 1.00 86.19 85 SER A C 1
ATOM 676 O O . SER A 1 85 ? -15.905 4.941 15.653 1.00 86.19 85 SER A O 1
ATOM 678 N N . GLY A 1 86 ? -14.334 3.435 15.095 1.00 86.06 86 GLY A N 1
ATOM 679 C CA . GLY A 1 86 ? -13.340 4.382 14.591 1.00 86.06 86 GLY A CA 1
ATOM 680 C C . GLY A 1 86 ? -12.442 5.002 15.663 1.00 86.06 86 GLY A C 1
ATOM 681 O O . GLY A 1 86 ? -11.740 5.971 15.376 1.00 86.06 86 GLY A O 1
ATOM 682 N N . ASN A 1 87 ? -12.428 4.470 16.887 1.00 91.38 87 ASN A N 1
ATOM 683 C CA . ASN A 1 87 ? -11.511 4.925 17.928 1.00 91.38 87 ASN A CA 1
ATOM 684 C C . ASN A 1 87 ? -10.146 4.266 17.756 1.00 91.38 87 ASN A C 1
ATOM 686 O O . ASN A 1 87 ? -10.042 3.050 17.606 1.00 91.38 87 ASN A O 1
ATOM 690 N N . PHE A 1 88 ? -9.092 5.076 17.821 1.00 92.44 88 PHE A N 1
ATOM 691 C CA . PHE A 1 88 ? -7.719 4.591 17.756 1.00 92.44 88 PHE A CA 1
ATOM 692 C C . PHE A 1 88 ? -7.387 3.725 18.978 1.00 92.44 88 PHE A C 1
ATOM 694 O O . PHE A 1 88 ? -7.606 4.141 20.117 1.00 92.44 88 PHE A O 1
ATOM 701 N N . LEU A 1 89 ? -6.821 2.545 18.731 1.00 92.75 89 LEU A N 1
ATOM 702 C CA . LEU A 1 89 ? -6.398 1.604 19.763 1.00 92.75 89 LEU A CA 1
ATOM 703 C C . LEU A 1 89 ? -4.877 1.630 19.933 1.00 92.75 89 LEU A C 1
ATOM 705 O O . LEU A 1 89 ? -4.379 1.963 21.008 1.00 92.75 89 LEU A O 1
ATOM 709 N N . TYR A 1 90 ? -4.137 1.265 18.886 1.00 93.62 90 TYR A N 1
ATOM 710 C CA . TYR A 1 90 ? -2.676 1.190 18.903 1.00 93.62 90 TYR A CA 1
ATOM 711 C C . TYR A 1 90 ? -2.095 1.186 17.484 1.00 93.62 90 TYR A C 1
ATOM 713 O O . TYR A 1 90 ? -2.823 1.162 16.493 1.00 93.62 90 TYR A O 1
ATOM 721 N N . GLN A 1 91 ? -0.765 1.217 17.398 1.00 93.94 91 GLN A N 1
ATOM 722 C CA . GLN A 1 91 ? -0.016 1.039 16.158 1.00 93.94 91 GLN A CA 1
ATOM 723 C C . GLN A 1 91 ? 0.677 -0.313 16.130 1.00 93.94 91 GLN A C 1
ATOM 725 O O . GLN A 1 91 ? 1.237 -0.747 17.138 1.00 93.94 91 GLN A O 1
ATOM 730 N N . GLU A 1 92 ? 0.692 -0.937 14.962 1.00 93.81 92 GLU A N 1
ATOM 731 C CA . GLU A 1 92 ? 1.415 -2.179 14.725 1.00 93.81 92 GLU A CA 1
ATOM 732 C C . GLU A 1 92 ? 2.260 -2.098 13.457 1.00 93.81 92 GLU A C 1
ATOM 734 O O . GLU A 1 92 ? 2.010 -1.298 12.556 1.00 93.81 92 GLU A O 1
ATOM 739 N N . GLN A 1 93 ? 3.283 -2.943 13.406 1.00 93.19 93 GLN A N 1
ATOM 740 C CA . GLN A 1 93 ? 4.176 -3.065 12.268 1.00 93.19 93 GLN A CA 1
ATOM 741 C C . GLN A 1 93 ? 4.098 -4.506 11.784 1.00 93.19 93 GLN A C 1
ATOM 743 O O . GLN A 1 93 ? 4.537 -5.427 12.474 1.00 93.19 93 GLN A O 1
ATOM 748 N N . THR A 1 94 ? 3.467 -4.725 10.637 1.00 90.25 94 THR A N 1
ATOM 749 C CA . THR A 1 94 ? 3.270 -6.065 10.073 1.00 90.25 94 THR A CA 1
ATOM 750 C C . THR A 1 94 ? 3.169 -5.967 8.561 1.00 90.25 94 THR A C 1
ATOM 752 O O . THR A 1 94 ? 2.441 -5.134 8.020 1.00 90.25 94 THR A O 1
ATOM 755 N N . ILE A 1 95 ? 3.929 -6.823 7.879 1.00 87.12 95 ILE A N 1
ATOM 756 C CA . ILE A 1 95 ? 3.903 -6.930 6.423 1.00 87.12 95 ILE A CA 1
ATOM 757 C C . ILE A 1 95 ? 2.781 -7.892 6.053 1.00 87.12 95 ILE A C 1
ATOM 759 O O . ILE A 1 95 ? 2.934 -9.107 6.163 1.00 87.12 95 ILE A O 1
ATOM 763 N N . GLU A 1 96 ? 1.663 -7.332 5.609 1.00 83.50 96 GLU A N 1
ATOM 764 C CA . GLU A 1 96 ? 0.536 -8.109 5.107 1.00 83.50 96 GLU A CA 1
ATOM 765 C C . GLU A 1 96 ? 0.718 -8.381 3.600 1.00 83.50 96 GLU A C 1
ATOM 767 O O . GLU A 1 96 ? 0.888 -7.442 2.808 1.00 83.50 96 GLU A O 1
ATOM 772 N N . PRO A 1 97 ? 0.723 -9.654 3.163 1.00 78.19 97 PRO A N 1
ATOM 773 C CA . PRO A 1 97 ? 0.931 -9.992 1.763 1.00 78.19 97 PRO A CA 1
ATOM 774 C C . PRO A 1 97 ? -0.262 -9.543 0.912 1.00 78.19 97 PRO A C 1
ATOM 776 O O . PRO A 1 97 ? -1.416 -9.806 1.234 1.00 78.19 97 PRO A O 1
ATOM 779 N N . GLY A 1 98 ? 0.019 -8.909 -0.227 1.00 80.88 98 GLY A N 1
ATOM 780 C CA . GLY A 1 98 ? -1.005 -8.526 -1.208 1.00 80.88 98 GLY A CA 1
ATOM 781 C C . GLY A 1 98 ? -1.619 -7.135 -1.026 1.00 80.88 98 GLY A C 1
ATOM 782 O O . GLY A 1 98 ? -2.373 -6.713 -1.905 1.00 80.88 98 GLY A O 1
ATOM 783 N N . ILE A 1 99 ? -1.247 -6.403 0.033 1.00 87.69 99 ILE A N 1
ATOM 784 C CA . ILE A 1 99 ? -1.675 -5.010 0.260 1.00 87.69 99 ILE A CA 1
ATOM 785 C C . ILE A 1 99 ? -1.140 -4.067 -0.814 1.00 87.69 99 ILE A C 1
ATOM 787 O O . ILE A 1 99 ? -1.856 -3.179 -1.279 1.00 87.69 99 ILE A O 1
ATOM 791 N N . LEU A 1 100 ? 0.106 -4.276 -1.239 1.00 90.00 100 LEU A N 1
ATOM 792 C CA . LEU A 1 100 ? 0.679 -3.578 -2.379 1.00 90.00 100 LEU A CA 1
ATOM 793 C C . LEU A 1 100 ? 0.836 -4.562 -3.535 1.00 90.00 100 LEU A C 1
ATOM 795 O O . LEU A 1 100 ? 1.408 -5.642 -3.379 1.00 90.00 100 LEU A O 1
ATOM 799 N N . ARG A 1 101 ? 0.329 -4.188 -4.711 1.00 91.31 101 ARG A N 1
ATOM 800 C CA . ARG A 1 101 ? 0.397 -5.021 -5.918 1.00 91.31 101 ARG A CA 1
ATOM 801 C C . ARG A 1 101 ? 0.609 -4.194 -7.174 1.00 91.31 101 ARG A C 1
ATOM 803 O O . ARG A 1 101 ? 0.161 -3.053 -7.268 1.00 91.31 101 ARG A O 1
ATOM 810 N N . ILE A 1 102 ? 1.238 -4.795 -8.178 1.00 90.94 102 ILE A N 1
ATOM 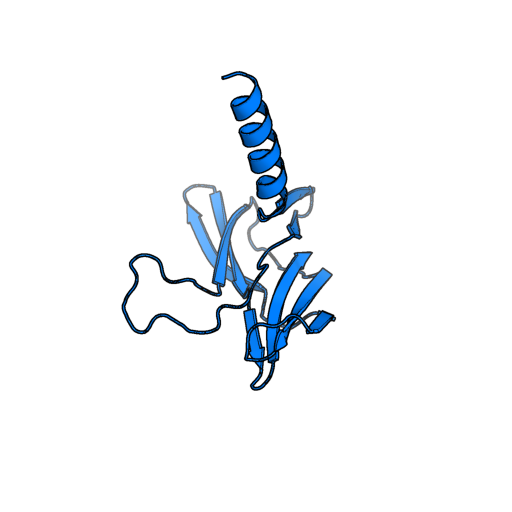811 C CA . ILE A 1 102 ? 1.314 -4.210 -9.518 1.00 90.94 102 ILE A CA 1
ATOM 812 C C . ILE A 1 102 ? -0.029 -4.472 -10.207 1.00 90.94 102 ILE A C 1
ATOM 814 O O . ILE A 1 102 ? -0.375 -5.614 -10.493 1.00 90.94 102 ILE A O 1
ATOM 818 N N . GLY A 1 103 ? -0.811 -3.416 -10.425 1.00 85.81 103 GLY A N 1
ATOM 819 C CA . GLY A 1 103 ? -2.143 -3.500 -11.018 1.00 85.81 103 GLY A CA 1
ATOM 820 C C . GLY A 1 103 ? -2.126 -3.574 -12.541 1.00 85.81 103 GLY A C 1
ATOM 821 O O . GLY A 1 103 ? -2.781 -4.431 -13.125 1.00 85.81 103 GLY A O 1
ATOM 822 N N . ASN A 1 104 ? -1.391 -2.674 -13.196 1.00 86.31 104 ASN A N 1
ATOM 823 C CA . ASN A 1 104 ? -1.317 -2.626 -14.656 1.00 86.31 104 ASN A CA 1
ATOM 824 C C . ASN A 1 104 ? 0.096 -2.264 -15.127 1.00 86.31 104 ASN A C 1
ATOM 826 O O . ASN A 1 104 ? 0.821 -1.537 -14.449 1.00 86.31 104 ASN A O 1
ATOM 830 N N . SER A 1 105 ? 0.462 -2.739 -16.314 1.00 90.12 105 SER A N 1
ATOM 831 C CA . SER A 1 105 ? 1.673 -2.345 -17.028 1.00 90.12 105 SER A CA 1
ATOM 832 C C . SER A 1 105 ? 1.299 -1.960 -18.452 1.00 90.12 105 SER A C 1
ATOM 834 O O . SER A 1 105 ? 0.692 -2.757 -19.168 1.00 90.12 105 SER A O 1
ATOM 836 N N . PHE A 1 106 ? 1.672 -0.762 -18.888 1.00 89.75 106 PHE A N 1
ATOM 837 C CA . PHE A 1 106 ? 1.391 -0.289 -20.239 1.00 89.75 106 PHE A CA 1
ATOM 838 C C . PHE A 1 106 ? 2.641 0.286 -20.889 1.00 89.75 106 PHE A C 1
ATOM 840 O O . PHE A 1 106 ? 3.555 0.764 -20.225 1.00 89.75 106 PHE A O 1
ATOM 847 N N . THR A 1 107 ? 2.676 0.254 -22.217 1.00 88.81 107 THR A N 1
ATOM 848 C CA . THR A 1 107 ? 3.714 0.923 -23.002 1.00 88.81 107 THR A CA 1
ATOM 849 C C . THR A 1 107 ? 3.064 2.040 -23.800 1.00 88.81 107 THR A C 1
ATOM 851 O O . THR A 1 107 ? 2.124 1.802 -24.557 1.00 88.81 107 THR A O 1
ATOM 854 N N . PHE A 1 108 ? 3.559 3.260 -23.631 1.00 85.25 108 PHE A N 1
ATOM 855 C CA . PHE A 1 108 ? 3.148 4.419 -24.407 1.00 85.25 108 PHE A CA 1
ATOM 856 C C . PHE A 1 108 ? 4.372 5.019 -25.097 1.00 85.25 108 PHE A C 1
ATOM 858 O O . PHE A 1 108 ? 5.232 5.627 -24.456 1.00 85.25 108 PHE A O 1
ATOM 865 N N . ARG A 1 109 ? 4.447 4.846 -26.424 1.00 86.62 109 ARG A N 1
ATOM 866 C CA . ARG A 1 109 ? 5.648 5.136 -27.229 1.00 86.62 109 ARG A CA 1
ATOM 867 C C . ARG A 1 109 ? 6.858 4.361 -26.687 1.00 86.62 109 ARG A C 1
ATOM 869 O O . ARG A 1 109 ? 6.826 3.138 -26.685 1.00 86.62 109 ARG A O 1
ATOM 876 N N . GLU A 1 110 ? 7.888 5.062 -26.222 1.00 81.00 110 GLU A N 1
ATOM 877 C CA . GLU A 1 110 ? 9.104 4.483 -25.636 1.00 81.00 110 GLU A CA 1
ATOM 878 C C . GLU A 1 110 ? 9.055 4.415 -24.099 1.00 81.00 110 GLU A C 1
ATOM 880 O O . GLU A 1 110 ? 9.986 3.919 -23.472 1.00 81.00 110 GLU A O 1
ATOM 885 N N . MET A 1 111 ? 7.976 4.899 -23.469 1.00 81.94 111 MET A N 1
ATOM 886 C CA . MET A 1 111 ? 7.823 4.879 -22.014 1.00 81.94 111 MET A CA 1
ATOM 887 C C . MET A 1 111 ? 6.991 3.684 -21.566 1.00 81.94 111 MET A C 1
ATOM 889 O O . MET A 1 111 ? 5.938 3.395 -22.137 1.00 81.94 111 MET A O 1
ATOM 893 N N . ARG A 1 112 ? 7.426 3.027 -20.491 1.00 88.94 112 ARG A N 1
ATOM 894 C CA . ARG A 1 112 ? 6.655 1.974 -19.828 1.00 88.94 112 ARG A CA 1
ATOM 895 C C . ARG A 1 112 ? 6.128 2.481 -18.503 1.00 88.94 112 ARG A C 1
ATOM 897 O O . ARG A 1 112 ? 6.900 2.928 -17.660 1.00 88.94 112 ARG A O 1
ATOM 904 N N . GLY A 1 113 ? 4.812 2.443 -18.360 1.00 91.56 113 GLY A N 1
ATOM 905 C CA . GLY A 1 113 ? 4.108 2.797 -17.143 1.00 91.56 113 GLY A CA 1
ATOM 906 C C . GLY A 1 113 ? 3.768 1.552 -16.340 1.00 91.56 113 GLY A C 1
ATOM 907 O O . GLY A 1 113 ? 3.273 0.573 -16.897 1.00 91.56 113 GLY A O 1
ATOM 908 N N . TYR A 1 114 ? 4.000 1.613 -15.037 1.00 92.25 114 TYR A N 1
ATOM 909 C CA . TYR A 1 114 ? 3.622 0.587 -14.077 1.00 92.25 114 TYR A CA 1
ATOM 910 C C . TYR A 1 114 ? 2.743 1.217 -13.007 1.00 92.25 114 TYR A C 1
ATOM 912 O O . TYR A 1 114 ? 3.141 2.186 -12.360 1.00 92.25 114 TYR A O 1
ATOM 920 N N . THR A 1 115 ? 1.543 0.679 -12.835 1.00 92.94 115 THR A N 1
ATOM 921 C CA . THR A 1 115 ? 0.588 1.134 -11.830 1.00 92.94 115 THR A CA 1
ATOM 922 C C . THR A 1 115 ? 0.681 0.238 -10.606 1.00 92.94 115 THR A C 1
ATOM 924 O O . THR A 1 115 ? 0.416 -0.958 -10.695 1.00 92.94 115 THR A O 1
ATOM 927 N N . ILE A 1 116 ? 1.036 0.822 -9.468 1.00 92.00 116 ILE A N 1
ATOM 928 C CA . ILE A 1 116 ? 1.020 0.195 -8.151 1.00 92.00 116 ILE A CA 1
ATOM 929 C C . ILE A 1 116 ? -0.309 0.528 -7.479 1.00 92.00 116 ILE A C 1
ATOM 931 O O . ILE A 1 116 ? -0.715 1.690 -7.422 1.00 92.00 116 ILE A O 1
ATOM 935 N N . LEU A 1 117 ? -0.984 -0.505 -6.995 1.00 92.94 117 LEU A N 1
ATOM 936 C CA . LEU A 1 117 ? -2.206 -0.415 -6.213 1.00 92.94 117 LEU A CA 1
ATOM 937 C C . LEU A 1 117 ? -1.861 -0.674 -4.750 1.00 92.94 117 LEU A C 1
ATOM 939 O O . LEU A 1 117 ? -1.146 -1.631 -4.454 1.00 92.94 117 LEU A O 1
ATOM 943 N N . ILE A 1 118 ? -2.370 0.176 -3.867 1.00 91.81 118 ILE A N 1
ATOM 944 C CA . ILE A 1 118 ? -2.094 0.162 -2.433 1.00 91.81 118 ILE A CA 1
ATOM 945 C C . ILE A 1 118 ? -3.430 0.125 -1.704 1.00 91.81 118 ILE A C 1
ATOM 947 O O . ILE A 1 118 ? -4.215 1.074 -1.783 1.00 91.81 118 ILE A O 1
ATOM 951 N N . GLU A 1 119 ? -3.694 -0.968 -1.001 1.00 91.50 119 GLU A N 1
ATOM 952 C CA . GLU A 1 119 ? -4.827 -1.062 -0.087 1.00 91.50 119 GLU A CA 1
ATOM 953 C C . GLU A 1 119 ? -4.494 -0.304 1.203 1.00 91.50 119 GLU A C 1
ATOM 955 O O . GLU A 1 119 ? -3.517 -0.571 1.892 1.00 91.50 119 GLU A O 1
ATOM 960 N N . THR A 1 120 ? -5.293 0.714 1.503 1.00 90.81 120 THR A N 1
ATOM 961 C CA . THR A 1 120 ? -5.056 1.644 2.620 1.00 90.81 120 THR A CA 1
ATOM 962 C C . THR A 1 120 ? -5.835 1.285 3.875 1.00 90.81 120 THR A C 1
ATOM 964 O O . THR A 1 120 ? -5.662 1.939 4.902 1.00 90.81 120 THR A O 1
ATOM 967 N N . GLN A 1 121 ? -6.714 0.285 3.792 1.00 91.38 121 GLN A N 1
ATOM 968 C CA . GLN A 1 121 ? -7.523 -0.171 4.910 1.00 91.38 121 GLN A CA 1
ATOM 969 C C . GLN A 1 121 ? -7.840 -1.659 4.789 1.00 91.38 121 GLN A C 1
ATOM 971 O O . GLN A 1 121 ? -8.214 -2.126 3.715 1.00 91.38 121 GLN A O 1
ATOM 976 N N . ILE A 1 122 ? -7.752 -2.360 5.916 1.00 90.00 122 ILE A N 1
ATOM 977 C CA . ILE A 1 122 ? -8.157 -3.754 6.081 1.00 90.00 122 ILE A CA 1
ATOM 978 C C . ILE A 1 122 ? -9.236 -3.786 7.165 1.00 90.00 122 ILE A C 1
ATOM 980 O O . ILE A 1 122 ? -9.056 -3.219 8.243 1.00 90.00 122 ILE A O 1
ATOM 984 N N . ASN A 1 123 ? -10.359 -4.441 6.877 1.00 87.88 123 ASN A N 1
ATOM 985 C CA . ASN A 1 123 ? -11.449 -4.621 7.834 1.00 87.88 123 ASN A CA 1
ATOM 986 C C . ASN A 1 123 ? -11.420 -6.055 8.369 1.00 87.88 123 ASN A C 1
ATOM 988 O O . ASN A 1 123 ? -11.653 -6.999 7.614 1.00 87.88 123 ASN A O 1
ATOM 992 N N . GLU A 1 124 ? -11.179 -6.217 9.666 1.00 83.62 124 GLU A N 1
ATOM 993 C CA . GLU A 1 124 ? -11.092 -7.510 10.344 1.00 83.62 124 GLU A CA 1
ATOM 994 C C . GLU A 1 124 ? -12.153 -7.619 11.437 1.00 83.62 124 GLU A C 1
ATOM 996 O O . GLU A 1 124 ? -11.860 -7.625 12.630 1.00 83.62 124 GLU A O 1
ATOM 1001 N N . GLY A 1 125 ? -13.418 -7.711 11.026 1.00 82.88 125 GLY A N 1
ATOM 1002 C CA . GLY A 1 125 ? -14.548 -7.965 11.923 1.00 82.88 125 GLY A CA 1
ATOM 1003 C C . GLY A 1 125 ? -14.748 -6.885 12.991 1.00 82.88 125 GLY A C 1
ATOM 1004 O O . GLY A 1 125 ? -15.558 -5.981 12.808 1.00 82.88 125 GLY A O 1
ATOM 1005 N N . GLU A 1 126 ? -14.043 -7.011 14.116 1.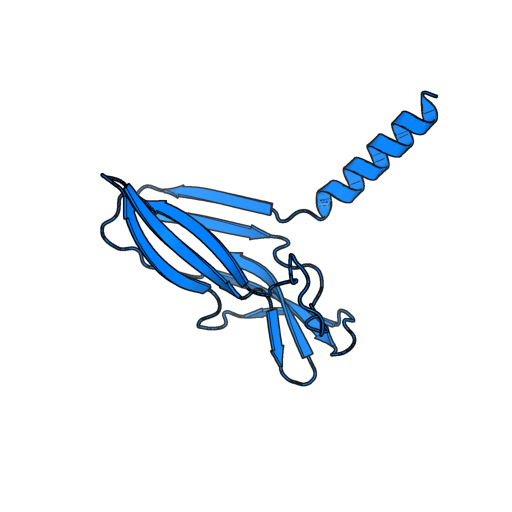00 84.75 126 GLU A N 1
ATOM 1006 C CA . GLU A 1 126 ? -14.109 -6.099 15.264 1.00 84.75 126 GLU A CA 1
ATOM 1007 C C . GLU A 1 126 ? -13.116 -4.931 15.182 1.00 84.75 126 GLU A C 1
ATOM 1009 O O . GLU A 1 126 ? -13.325 -3.913 15.849 1.00 84.75 126 GLU A O 1
ATOM 1014 N N . THR A 1 127 ? -12.063 -5.053 14.366 1.00 90.50 127 THR A N 1
ATOM 1015 C CA . THR A 1 127 ? -11.029 -4.024 14.205 1.00 90.50 127 THR A CA 1
ATOM 1016 C C . THR A 1 127 ? -10.895 -3.570 12.756 1.00 90.50 127 THR A C 1
ATOM 1018 O O . THR A 1 127 ? -11.178 -4.298 11.801 1.00 90.50 127 THR A O 1
ATOM 1021 N N . ILE A 1 128 ? -10.455 -2.326 12.592 1.00 91.44 128 ILE A N 1
ATOM 1022 C CA . ILE A 1 128 ? -10.147 -1.728 11.297 1.00 91.44 128 ILE A CA 1
ATOM 1023 C C . ILE A 1 128 ? -8.698 -1.269 11.336 1.00 91.44 128 ILE A C 1
ATOM 1025 O O . ILE A 1 128 ? -8.309 -0.515 12.222 1.00 91.44 128 ILE A O 1
ATOM 1029 N N . ARG A 1 129 ? -7.892 -1.698 10.371 1.00 91.94 129 ARG A N 1
ATOM 1030 C CA . ARG A 1 129 ? -6.494 -1.280 10.248 1.00 91.94 129 ARG A CA 1
ATOM 1031 C C . ARG A 1 129 ? -6.383 -0.285 9.105 1.00 91.94 129 ARG A C 1
ATOM 1033 O O . ARG A 1 129 ? -6.826 -0.595 8.003 1.00 91.94 129 ARG A O 1
ATOM 1040 N N . THR A 1 130 ? -5.788 0.884 9.327 1.00 92.56 130 THR A N 1
ATOM 1041 C CA . THR A 1 130 ? -5.458 1.830 8.250 1.00 92.56 130 THR A CA 1
ATOM 1042 C C . THR A 1 130 ? -3.956 1.936 8.064 1.00 92.56 130 THR A C 1
ATOM 1044 O O . THR A 1 130 ? -3.195 1.926 9.031 1.00 92.56 130 THR A O 1
ATOM 1047 N N . LEU A 1 131 ? -3.522 2.030 6.810 1.00 91.75 131 LEU A N 1
ATOM 1048 C CA . LEU A 1 131 ? -2.110 2.143 6.483 1.00 91.75 131 LEU A CA 1
ATOM 1049 C C . LEU A 1 131 ? -1.612 3.531 6.902 1.00 91.75 131 LEU A C 1
ATOM 1051 O O . LEU A 1 131 ? -2.097 4.549 6.408 1.00 91.75 131 LEU A O 1
ATOM 1055 N N . ALA A 1 132 ? -0.661 3.572 7.830 1.00 91.56 132 ALA A N 1
ATOM 1056 C CA . ALA A 1 132 ? -0.051 4.802 8.319 1.00 91.56 132 ALA A CA 1
ATOM 1057 C C . ALA A 1 132 ? 1.179 5.169 7.480 1.00 91.56 132 ALA A C 1
ATOM 1059 O O . ALA A 1 132 ? 1.282 6.306 7.016 1.00 91.56 132 ALA A O 1
ATOM 1060 N N . SER A 1 133 ? 2.072 4.202 7.251 1.00 91.31 133 SER A N 1
ATOM 1061 C CA . SER A 1 133 ? 3.273 4.370 6.428 1.00 91.31 133 SER A CA 1
ATOM 1062 C C . SER A 1 133 ? 3.661 3.094 5.679 1.00 91.31 133 SER A C 1
ATOM 1064 O O . SER A 1 133 ? 3.277 1.989 6.078 1.00 91.31 133 SER A O 1
ATOM 1066 N N . ALA A 1 134 ? 4.395 3.257 4.575 1.00 91.31 134 ALA A N 1
ATOM 1067 C CA . ALA A 1 134 ? 4.879 2.165 3.733 1.00 91.31 134 ALA A CA 1
ATOM 1068 C C . ALA A 1 134 ? 6.244 2.472 3.090 1.00 91.31 134 ALA A C 1
ATOM 1070 O O . ALA A 1 134 ? 6.420 3.568 2.547 1.00 91.31 134 ALA A O 1
ATOM 1071 N N . ASP A 1 135 ? 7.137 1.470 3.106 1.00 89.62 135 ASP A N 1
ATOM 1072 C CA . ASP A 1 135 ? 8.520 1.486 2.576 1.00 89.62 135 ASP A CA 1
ATOM 1073 C C . ASP A 1 135 ? 8.818 0.344 1.595 1.00 89.62 135 ASP A C 1
ATOM 1075 O O . ASP A 1 135 ? 8.317 -0.786 1.826 1.00 89.62 135 ASP A O 1
#